Protein AF-G5E034-F1 (afdb_monomer_lite)

pLDDT: mean 92.52, std 5.66, range [58.84, 98.0]

Secondary structure (DSSP, 8-state):
----HHHHHHHHHHHHHTT--HHHHHHHHHHHH--S-HHHHHSS-HHHHHHHTT-S-SS-HHHHHHHHHHHHHHHHHHH---

Organism: NCBI:txid8362

InterPro domains:
  IPR009068 uS15/NS1, RNA-binding domain superfamily [SSF47060] (41-82)
  IPR012606 Small ribosomal subunit protein uS15, N-terminal [PF08069] (1-35)
  IPR012606 Small ribosomal subunit protein uS15, N-terminal [SM01386] (1-35)
  IPR023029 Small ribosomal subunit protein uS15, archaea/eukaryota [PTHR11885] (1-82)

Structure (mmCIF, N/CA/C/O backbone):
data_AF-G5E034-F1
#
_entry.id   AF-G5E034-F1
#
loop_
_atom_site.group_PDB
_atom_site.id
_atom_site.type_symbol
_atom_site.label_atom_id
_atom_site.label_alt_id
_atom_site.label_comp_id
_atom_site.label_asym_id
_atom_site.label_entity_id
_atom_site.label_seq_id
_atom_site.pdbx_PDB_ins_code
_atom_site.Cartn_x
_atom_site.Cartn_y
_atom_site.Cartn_z
_atom_site.occupancy
_atom_site.B_iso_or_equiv
_atom_site.auth_seq_id
_atom_site.auth_comp_id
_atom_site.auth_asym_id
_atom_site.auth_atom_id
_atom_site.pdbx_PDB_model_num
ATOM 1 N N . LEU A 1 1 ? -3.894 -0.662 23.665 1.00 58.84 1 LEU A N 1
ATOM 2 C CA . LEU A 1 1 ? -3.756 0.294 22.539 1.00 58.84 1 LEU A CA 1
ATOM 3 C C . LEU A 1 1 ? -5.001 1.171 22.510 1.00 58.84 1 LEU A C 1
ATOM 5 O O . LEU A 1 1 ? -6.084 0.614 22.589 1.00 58.84 1 LEU A O 1
ATOM 9 N N . LYS A 1 2 ? -4.857 2.502 22.454 1.00 69.19 2 LYS A N 1
ATOM 10 C CA . LYS A 1 2 ? -6.001 3.439 22.385 1.00 69.19 2 LYS A CA 1
ATOM 11 C C . LYS A 1 2 ? -6.612 3.574 20.980 1.00 69.19 2 LYS A C 1
ATOM 13 O O . LYS A 1 2 ? -7.672 4.164 20.853 1.00 69.19 2 LYS A O 1
ATOM 18 N N . LEU A 1 3 ? -5.948 3.048 19.949 1.00 79.19 3 LEU A N 1
ATOM 19 C CA . LEU A 1 3 ? -6.449 3.038 18.573 1.00 79.19 3 LEU A CA 1
ATOM 20 C C . LEU A 1 3 ? -7.484 1.929 18.396 1.00 79.19 3 LEU A C 1
ATOM 22 O O . LEU A 1 3 ? -7.189 0.761 18.669 1.00 79.19 3 LEU A O 1
ATOM 26 N N . THR A 1 4 ? -8.675 2.292 17.928 1.00 89.44 4 THR A N 1
ATOM 27 C CA . THR A 1 4 ? -9.725 1.329 17.595 1.00 89.44 4 THR A CA 1
ATOM 28 C C . THR A 1 4 ? -9.437 0.655 16.254 1.00 89.44 4 THR A C 1
ATOM 30 O O . THR A 1 4 ? -8.604 1.101 15.459 1.00 89.44 4 THR A O 1
ATOM 33 N N . SER A 1 5 ? -10.137 -0.449 15.977 1.00 89.81 5 SER A N 1
ATOM 34 C CA . SER A 1 5 ? -9.981 -1.151 14.699 1.00 89.81 5 SER A CA 1
ATOM 35 C C . SER A 1 5 ? -10.357 -0.277 13.497 1.00 89.81 5 SER A C 1
ATOM 37 O O . SER A 1 5 ? -9.787 -0.442 12.417 1.00 89.81 5 SER A O 1
ATOM 39 N N . ASP A 1 6 ? -11.283 0.664 13.686 1.00 91.75 6 ASP A N 1
ATOM 40 C CA . ASP A 1 6 ? -11.785 1.518 12.616 1.00 91.75 6 ASP A CA 1
ATOM 41 C C . ASP A 1 6 ? -10.860 2.703 12.350 1.00 91.75 6 ASP A C 1
ATOM 43 O O . ASP A 1 6 ? -10.603 2.990 11.180 1.00 91.75 6 ASP A O 1
ATOM 47 N N . ASP A 1 7 ? -10.225 3.264 13.386 1.00 92.25 7 ASP A N 1
ATOM 48 C CA . ASP A 1 7 ? -9.168 4.272 13.219 1.00 92.25 7 ASP A CA 1
ATOM 49 C C . ASP A 1 7 ? -8.030 3.733 12.341 1.00 92.25 7 ASP A C 1
ATOM 51 O O . ASP A 1 7 ? -7.569 4.385 11.402 1.00 92.25 7 ASP A O 1
ATOM 55 N N . VAL A 1 8 ? -7.602 2.489 12.595 1.00 92.56 8 VAL A N 1
ATOM 56 C CA . VAL A 1 8 ? -6.531 1.844 11.821 1.00 92.56 8 VAL A CA 1
ATOM 57 C C . VAL A 1 8 ? -6.954 1.622 10.369 1.00 92.56 8 VAL A C 1
ATOM 59 O O . VAL A 1 8 ? -6.165 1.877 9.456 1.00 92.56 8 VAL A O 1
ATOM 62 N N . LYS A 1 9 ? -8.193 1.181 10.119 1.00 93.69 9 LYS A N 1
ATOM 63 C CA . LYS A 1 9 ? -8.714 1.038 8.749 1.00 93.69 9 LYS A CA 1
ATOM 64 C C . LYS A 1 9 ? -8.763 2.387 8.037 1.00 93.69 9 LYS A C 1
ATOM 66 O O . LYS A 1 9 ? -8.376 2.469 6.873 1.00 93.69 9 LYS A O 1
ATOM 71 N N . GLU A 1 10 ? -9.204 3.445 8.712 1.00 94.12 10 GLU A N 1
ATOM 72 C CA . GLU A 1 10 ? -9.264 4.783 8.129 1.00 94.12 10 GLU A CA 1
ATOM 73 C C . GLU A 1 10 ? -7.871 5.303 7.754 1.00 94.12 10 GLU A C 1
ATOM 75 O O . GLU A 1 10 ? -7.676 5.802 6.640 1.00 94.12 10 GLU A O 1
ATOM 80 N N . GLN A 1 11 ? -6.882 5.088 8.625 1.00 93.75 11 GLN A N 1
ATOM 81 C CA . GLN A 1 11 ? -5.477 5.393 8.361 1.00 93.75 11 GLN A CA 1
ATOM 82 C C . GLN A 1 11 ? -4.965 4.649 7.117 1.00 93.75 11 GLN A C 1
ATOM 84 O O . GLN A 1 11 ? -4.358 5.258 6.234 1.00 93.75 11 GLN A O 1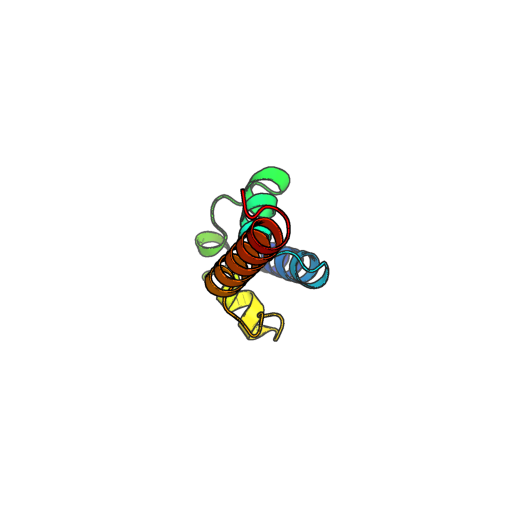
ATOM 89 N N . ILE A 1 12 ? -5.265 3.348 7.003 1.00 95.06 12 ILE A N 1
ATOM 90 C CA . ILE A 1 12 ? -4.909 2.518 5.840 1.00 95.06 12 ILE A CA 1
ATOM 91 C C . ILE A 1 12 ? -5.510 3.100 4.558 1.00 95.06 12 ILE A C 1
ATOM 93 O O . ILE A 1 12 ? -4.803 3.243 3.562 1.00 95.06 12 ILE A O 1
ATOM 97 N N . TYR A 1 13 ? -6.790 3.481 4.572 1.00 95.19 13 TYR A N 1
ATOM 98 C CA . TYR A 1 13 ? -7.447 4.054 3.396 1.00 95.19 13 TYR A CA 1
ATOM 99 C C . TYR A 1 13 ? -6.847 5.400 2.990 1.00 95.19 13 TYR A C 1
ATOM 101 O O . TYR A 1 13 ? -6.654 5.644 1.799 1.00 95.19 13 TYR A O 1
ATOM 109 N N . LYS A 1 14 ? -6.530 6.271 3.956 1.00 95.31 14 LYS A N 1
ATOM 110 C CA . LYS A 1 14 ? -5.876 7.562 3.694 1.00 95.31 14 LYS A CA 1
ATOM 111 C C . LYS A 1 14 ? -4.504 7.368 3.054 1.00 95.31 14 LYS A C 1
ATOM 113 O O . LYS A 1 14 ? -4.191 8.044 2.078 1.00 95.31 14 LYS A O 1
ATOM 118 N N . LEU A 1 15 ? -3.700 6.441 3.571 1.00 95.06 15 LEU A N 1
ATOM 119 C CA . LEU A 1 15 ? -2.364 6.162 3.042 1.00 95.06 15 LEU A CA 1
ATOM 120 C C . LEU A 1 15 ? -2.420 5.492 1.660 1.00 95.06 15 LEU A C 1
ATOM 122 O O . LEU A 1 15 ? -1.662 5.873 0.772 1.00 95.06 15 LEU A O 1
ATOM 126 N N . ALA A 1 16 ? -3.367 4.580 1.433 1.00 94.81 16 ALA A N 1
ATOM 127 C CA . ALA A 1 16 ? -3.567 3.964 0.121 1.00 94.81 16 ALA A CA 1
ATOM 128 C C . ALA A 1 16 ? -4.018 4.976 -0.942 1.00 94.81 16 ALA A C 1
ATOM 130 O O . ALA A 1 16 ? -3.506 4.962 -2.056 1.00 94.81 16 ALA A O 1
ATOM 131 N N . LYS A 1 17 ? -4.904 5.921 -0.595 1.00 93.94 17 LYS A N 1
ATOM 132 C CA . LYS A 1 17 ? -5.299 7.021 -1.496 1.00 93.94 17 LYS A CA 1
ATOM 133 C C . LYS A 1 17 ? -4.145 7.966 -1.848 1.00 93.94 17 LYS A C 1
ATOM 135 O O . LYS A 1 17 ? -4.196 8.608 -2.888 1.00 93.94 17 LYS A O 1
ATOM 140 N N . LYS A 1 18 ? -3.102 8.036 -1.013 1.00 95.00 18 LYS A N 1
ATOM 141 C CA . LYS A 1 18 ? -1.849 8.748 -1.324 1.00 95.00 18 LYS A CA 1
ATOM 142 C C . LYS A 1 18 ? -0.924 7.955 -2.261 1.00 95.00 18 LYS A C 1
ATOM 144 O O . LYS A 1 18 ? 0.158 8.436 -2.575 1.00 95.00 18 LYS A O 1
ATOM 149 N N . GLY A 1 19 ? -1.323 6.756 -2.692 1.00 91.94 19 GLY A N 1
ATOM 150 C CA . GLY A 1 19 ? -0.545 5.901 -3.590 1.00 91.94 19 GLY A CA 1
ATOM 151 C C . GLY A 1 19 ? 0.532 5.068 -2.894 1.00 91.94 19 GLY A C 1
ATOM 152 O O . GLY A 1 19 ? 1.422 4.549 -3.563 1.00 91.94 19 GLY A O 1
ATOM 153 N N . LEU A 1 20 ? 0.481 4.941 -1.564 1.00 94.56 20 LEU A N 1
ATOM 154 C CA . LEU A 1 20 ? 1.431 4.114 -0.823 1.00 94.56 20 LEU A CA 1
ATOM 155 C C . LEU A 1 20 ? 1.096 2.632 -0.966 1.00 94.56 20 LEU A C 1
ATOM 157 O O . LEU A 1 20 ? -0.072 2.234 -0.948 1.00 94.56 20 LEU A O 1
ATOM 161 N N . THR A 1 21 ? 2.133 1.805 -1.064 1.00 93.94 21 THR A N 1
ATOM 162 C CA . THR A 1 21 ? 1.961 0.359 -1.197 1.00 93.94 21 THR A CA 1
ATOM 163 C C . THR A 1 21 ? 1.560 -0.282 0.135 1.00 93.94 21 THR A C 1
ATOM 165 O O . THR A 1 21 ? 1.886 0.252 1.200 1.00 93.94 21 THR A O 1
ATOM 168 N N . PRO A 1 22 ? 0.877 -1.443 0.128 1.00 93.94 22 PRO A N 1
ATOM 169 C CA . PRO A 1 22 ? 0.526 -2.165 1.353 1.00 93.94 22 PRO A CA 1
ATOM 170 C C . PRO A 1 22 ? 1.704 -2.352 2.319 1.00 93.94 22 PRO A C 1
ATOM 172 O O . PRO A 1 22 ? 1.533 -2.191 3.530 1.00 93.94 22 PRO A O 1
ATOM 175 N N . SER A 1 23 ? 2.896 -2.642 1.790 1.00 94.12 23 SER A N 1
ATOM 176 C CA . SER A 1 23 ? 4.116 -2.787 2.589 1.00 94.12 23 SER A CA 1
ATOM 177 C C . SER A 1 23 ? 4.550 -1.467 3.236 1.00 94.12 23 SER A C 1
ATOM 179 O O . SER A 1 23 ? 4.807 -1.433 4.440 1.00 94.12 23 SER A O 1
ATOM 181 N N . GLN A 1 24 ? 4.548 -0.358 2.486 1.00 94.56 24 GLN A N 1
ATOM 182 C CA . GLN A 1 24 ? 4.854 0.978 3.019 1.00 94.56 24 GLN A CA 1
ATOM 183 C C . GLN A 1 24 ? 3.851 1.415 4.093 1.00 94.56 24 GLN A C 1
ATOM 185 O O . GLN A 1 24 ? 4.239 1.958 5.127 1.00 94.56 24 GLN A O 1
ATOM 190 N N . ILE A 1 25 ? 2.562 1.137 3.881 1.00 95.44 25 ILE A N 1
ATOM 191 C CA . ILE A 1 25 ? 1.499 1.419 4.853 1.00 95.44 25 ILE A CA 1
ATOM 192 C C . ILE A 1 25 ? 1.776 0.685 6.168 1.00 95.44 25 ILE A C 1
ATOM 194 O O . ILE A 1 25 ? 1.686 1.288 7.235 1.00 95.44 25 ILE A O 1
ATOM 198 N N . GLY A 1 26 ? 2.148 -0.597 6.105 1.00 94.38 26 GLY A N 1
ATOM 199 C CA . GLY A 1 26 ? 2.488 -1.382 7.292 1.00 94.38 26 GLY A CA 1
ATOM 200 C C . GLY A 1 26 ? 3.661 -0.797 8.082 1.00 94.38 26 GLY A C 1
ATOM 201 O O . GLY A 1 26 ? 3.593 -0.728 9.307 1.00 94.38 26 GLY A O 1
ATOM 202 N N . VAL A 1 27 ? 4.698 -0.323 7.387 1.00 95.69 27 VAL A N 1
ATOM 203 C CA . VAL A 1 27 ? 5.861 0.339 8.003 1.00 95.69 27 VAL A CA 1
ATOM 204 C C . VAL A 1 27 ? 5.448 1.633 8.711 1.00 95.69 27 VAL A C 1
ATOM 206 O O . VAL A 1 27 ? 5.756 1.806 9.884 1.00 95.69 27 VAL A O 1
ATOM 209 N N . ILE A 1 28 ? 4.662 2.496 8.062 1.00 95.44 28 ILE A N 1
ATOM 210 C CA . ILE A 1 28 ? 4.193 3.766 8.653 1.00 95.44 28 ILE A CA 1
ATOM 211 C C . ILE A 1 28 ? 3.284 3.532 9.867 1.00 95.44 28 ILE A C 1
ATOM 213 O O . ILE A 1 28 ? 3.332 4.269 10.854 1.00 95.44 28 ILE A O 1
ATOM 217 N N . LEU A 1 29 ? 2.426 2.514 9.812 1.00 93.56 29 LEU A N 1
ATOM 218 C CA . LEU A 1 29 ? 1.562 2.163 10.938 1.00 93.56 29 LEU A CA 1
ATOM 219 C C . LEU A 1 29 ? 2.370 1.668 12.138 1.00 93.56 29 LEU A C 1
ATOM 221 O O . LEU A 1 29 ? 2.045 2.013 13.273 1.00 93.56 29 LEU A O 1
ATOM 225 N N . ARG A 1 30 ? 3.439 0.911 11.898 1.00 93.62 30 ARG A N 1
ATOM 226 C CA . ARG A 1 30 ? 4.331 0.445 12.957 1.00 93.62 30 ARG A CA 1
ATOM 227 C C . ARG A 1 30 ? 5.152 1.586 13.549 1.00 93.62 30 ARG A C 1
ATOM 229 O O . ARG A 1 30 ? 5.126 1.772 14.761 1.00 93.62 30 ARG A O 1
ATOM 236 N N . ASP A 1 31 ? 5.819 2.357 12.698 1.00 94.69 31 ASP A N 1
ATOM 237 C CA . ASP A 1 31 ? 6.864 3.286 13.128 1.00 94.69 31 ASP A CA 1
ATOM 238 C C . ASP A 1 31 ? 6.284 4.634 13.594 1.00 94.69 31 ASP A C 1
ATOM 240 O O . ASP A 1 31 ? 6.789 5.224 14.544 1.00 94.69 31 ASP A O 1
ATOM 244 N N . SER A 1 32 ? 5.193 5.114 12.983 1.00 91.31 32 SER A N 1
ATOM 245 C CA . SER A 1 32 ? 4.577 6.405 13.342 1.00 91.31 32 SER A CA 1
ATOM 246 C C . SER A 1 32 ? 3.339 6.281 14.234 1.00 91.31 32 SER A C 1
ATOM 248 O O . SER A 1 32 ? 3.010 7.227 14.941 1.00 91.31 32 SER A O 1
ATOM 250 N N . HIS A 1 33 ? 2.634 5.144 14.200 1.00 89.12 33 HIS A N 1
ATOM 251 C CA . HIS A 1 33 ? 1.360 4.962 14.921 1.00 89.12 33 HIS A CA 1
ATOM 252 C C . HIS A 1 33 ? 1.419 3.872 16.000 1.00 89.12 33 HIS A C 1
ATOM 254 O O . HIS A 1 33 ? 0.421 3.631 16.680 1.00 89.12 33 HIS A O 1
ATOM 260 N N . GLY A 1 34 ? 2.562 3.196 16.167 1.00 89.25 34 GLY A N 1
ATOM 261 C CA . GLY A 1 34 ? 2.754 2.163 17.189 1.00 89.25 34 GLY A CA 1
ATOM 262 C C . GLY A 1 34 ? 1.947 0.878 16.962 1.00 89.25 34 GLY A C 1
ATOM 263 O O . GLY A 1 34 ? 1.766 0.086 17.887 1.00 89.25 34 GLY A O 1
ATOM 264 N N . VAL A 1 35 ? 1.436 0.643 15.749 1.00 90.44 35 VAL A N 1
ATOM 265 C CA . VAL A 1 35 ? 0.676 -0.566 15.405 1.00 90.44 35 VAL A CA 1
ATOM 266 C C . VAL A 1 35 ? 1.644 -1.650 14.938 1.00 90.44 35 VAL A C 1
ATOM 268 O O . VAL A 1 35 ? 1.987 -1.728 13.761 1.00 90.44 35 VAL A O 1
ATOM 271 N N . ALA A 1 36 ? 2.069 -2.521 15.856 1.00 89.19 36 ALA A N 1
ATOM 272 C CA . ALA A 1 36 ? 3.043 -3.576 15.558 1.00 89.19 36 ALA A CA 1
ATOM 273 C C . ALA A 1 36 ? 2.596 -4.515 14.421 1.00 89.19 36 ALA A C 1
ATOM 275 O O . ALA A 1 36 ? 3.371 -4.835 13.521 1.00 89.19 36 ALA A O 1
ATOM 276 N N . GLN A 1 37 ? 1.339 -4.964 14.460 1.00 91.06 37 GLN A N 1
ATOM 277 C CA . GLN A 1 37 ? 0.762 -5.882 13.478 1.00 91.06 37 GLN A CA 1
ATOM 278 C C . GLN A 1 37 ? -0.715 -5.556 13.254 1.00 91.06 37 GLN A C 1
ATOM 280 O O . GL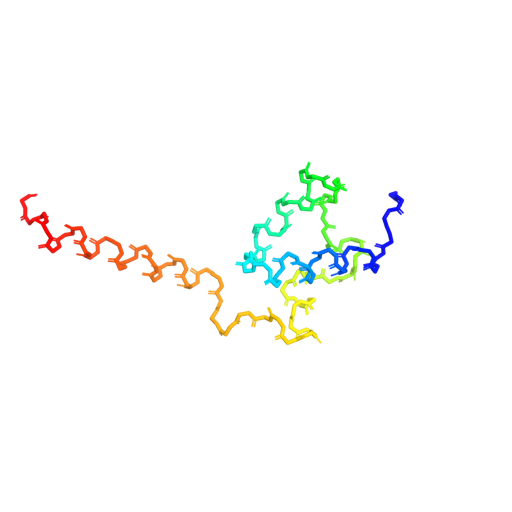N A 1 37 ? -1.564 -5.782 14.117 1.00 91.06 37 GLN A O 1
ATOM 285 N N . VAL A 1 38 ? -1.041 -5.094 12.046 1.00 92.44 38 VAL A N 1
ATOM 286 C CA . VAL A 1 38 ? -2.409 -4.707 11.652 1.00 92.44 38 VAL A CA 1
ATOM 287 C C . VAL A 1 38 ? -3.408 -5.860 11.800 1.00 92.44 38 VAL A C 1
ATOM 289 O O . VAL A 1 38 ? -4.564 -5.637 12.168 1.00 92.44 38 VAL A O 1
ATOM 292 N N . ARG A 1 39 ? -2.957 -7.103 11.576 1.00 93.38 39 ARG A N 1
ATOM 293 C CA . ARG A 1 39 ? -3.794 -8.307 11.672 1.00 93.38 39 ARG A CA 1
ATOM 294 C C . ARG A 1 39 ? -4.400 -8.493 13.063 1.00 93.38 39 ARG A C 1
ATOM 296 O O . ARG A 1 39 ? -5.551 -8.903 13.144 1.00 93.38 39 ARG A O 1
ATOM 303 N N . PHE A 1 40 ? -3.655 -8.203 14.129 1.00 91.12 40 PHE A N 1
ATOM 304 C CA . PHE A 1 40 ? -4.147 -8.410 15.495 1.00 91.12 40 PHE A CA 1
ATOM 305 C C . PHE A 1 40 ? -5.145 -7.337 15.932 1.00 91.12 40 PHE A C 1
ATOM 307 O O . PHE A 1 40 ? -5.985 -7.607 16.778 1.00 91.12 40 PHE A O 1
ATOM 314 N N . VAL A 1 41 ? -5.088 -6.147 15.331 1.00 91.56 41 VAL A N 1
ATOM 315 C CA . VAL A 1 41 ? -5.997 -5.041 15.669 1.00 91.56 41 VAL A CA 1
ATOM 316 C C . VAL A 1 41 ? -7.286 -5.092 14.847 1.00 91.56 41 VAL A C 1
ATOM 318 O O . VAL A 1 41 ? -8.366 -4.819 15.356 1.00 91.56 41 VAL A O 1
ATOM 321 N N . THR A 1 42 ? -7.188 -5.439 13.563 1.00 90.62 42 THR A N 1
ATOM 322 C CA . THR A 1 42 ? -8.313 -5.352 12.610 1.00 90.62 42 THR A CA 1
ATOM 323 C C . THR A 1 42 ? -8.886 -6.709 12.193 1.00 90.62 42 THR A C 1
ATOM 325 O O . THR A 1 42 ? -9.862 -6.758 11.446 1.00 90.62 42 THR A O 1
ATOM 328 N N . GLY A 1 43 ? -8.251 -7.816 12.593 1.00 92.50 43 GLY A N 1
ATOM 329 C CA . GLY A 1 43 ? -8.600 -9.181 12.177 1.00 92.50 43 GLY A CA 1
ATOM 330 C C . GLY A 1 43 ? -8.196 -9.539 10.740 1.00 92.50 43 GLY A C 1
ATOM 331 O O . GLY A 1 43 ? -8.207 -10.711 10.367 1.00 92.50 43 GLY A O 1
ATOM 332 N N . ASN A 1 44 ? -7.784 -8.563 9.925 1.00 94.00 44 ASN A N 1
ATOM 333 C CA . ASN A 1 44 ? -7.476 -8.745 8.509 1.00 94.00 44 ASN A CA 1
ATOM 334 C C . ASN A 1 44 ? -6.078 -8.230 8.144 1.00 94.00 44 ASN A C 1
ATOM 336 O O . ASN A 1 44 ? -5.499 -7.369 8.799 1.00 94.00 44 ASN A O 1
ATOM 340 N N . LYS A 1 45 ? -5.512 -8.769 7.058 1.00 94.31 45 LYS A N 1
ATOM 341 C CA . LYS A 1 45 ? -4.281 -8.228 6.458 1.00 94.31 45 LYS A CA 1
ATOM 342 C C . LYS A 1 45 ? -4.600 -6.955 5.663 1.00 94.31 45 LYS A C 1
ATOM 344 O O . LYS A 1 45 ? -5.677 -6.869 5.075 1.00 94.31 45 LYS A O 1
ATOM 349 N N . ILE A 1 46 ? -3.634 -6.037 5.556 1.00 93.69 46 ILE A N 1
ATOM 350 C CA . ILE A 1 46 ? -3.762 -4.753 4.829 1.00 93.69 46 ILE A CA 1
ATOM 351 C C . ILE A 1 46 ? -4.349 -4.956 3.425 1.00 93.69 46 ILE A C 1
ATOM 353 O O . ILE A 1 46 ? -5.317 -4.301 3.057 1.00 93.69 46 ILE A O 1
ATOM 357 N N . LEU A 1 47 ? -3.842 -5.934 2.670 1.00 93.69 47 LEU A N 1
ATOM 358 C CA . LEU A 1 47 ? -4.316 -6.208 1.311 1.00 93.69 47 LEU A CA 1
ATOM 359 C C . LEU A 1 47 ? -5.800 -6.620 1.251 1.00 93.69 47 LEU A C 1
ATOM 361 O O . LEU A 1 47 ? -6.496 -6.253 0.310 1.00 93.69 47 LEU A O 1
ATOM 365 N N . ARG A 1 48 ? -6.320 -7.335 2.262 1.00 94.75 48 ARG A N 1
ATOM 366 C CA . ARG A 1 48 ? -7.757 -7.666 2.342 1.00 94.75 48 ARG A CA 1
ATOM 367 C C . ARG A 1 48 ? -8.605 -6.434 2.655 1.00 94.75 48 ARG A C 1
ATOM 369 O O . ARG A 1 48 ? -9.653 -6.268 2.046 1.00 94.75 48 ARG A O 1
ATOM 376 N N . ILE A 1 49 ? -8.122 -5.569 3.548 1.00 94.50 49 ILE A N 1
ATOM 377 C CA . ILE A 1 49 ? -8.782 -4.303 3.913 1.00 94.50 49 ILE A CA 1
ATOM 378 C C . ILE A 1 49 ? -8.891 -3.382 2.687 1.00 94.50 49 ILE A C 1
ATOM 380 O O . ILE A 1 49 ? -9.931 -2.774 2.442 1.00 94.50 49 ILE A O 1
ATOM 384 N N . LEU A 1 50 ? -7.842 -3.322 1.864 1.00 94.12 50 LEU A N 1
ATOM 385 C CA . LEU A 1 50 ? -7.861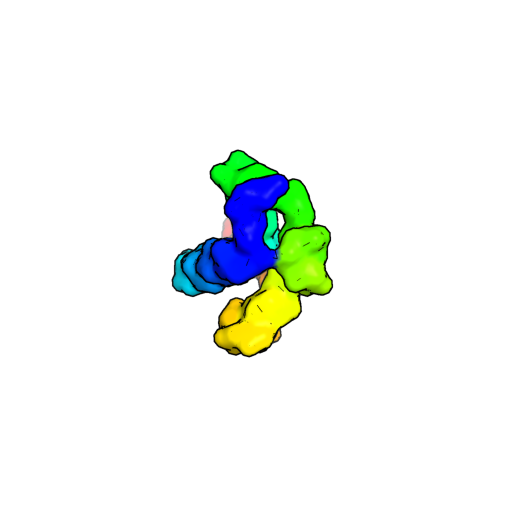 -2.557 0.615 1.00 94.12 50 LEU A CA 1
ATOM 386 C C . LEU A 1 50 ? -8.813 -3.164 -0.422 1.00 94.12 50 LEU A C 1
ATOM 388 O O . LEU A 1 50 ? -9.579 -2.424 -1.038 1.00 94.12 50 LEU A O 1
ATOM 392 N N . LYS A 1 51 ? -8.836 -4.498 -0.562 1.00 94.06 51 LYS A N 1
ATOM 393 C CA . LYS A 1 51 ? -9.773 -5.195 -1.460 1.00 94.06 51 LYS A CA 1
ATOM 394 C C . LYS A 1 51 ? -11.231 -4.914 -1.110 1.00 94.06 51 LYS A C 1
ATOM 396 O O . LYS A 1 51 ? -12.003 -4.604 -2.007 1.00 94.06 51 LYS A O 1
ATOM 401 N N . SER A 1 52 ? -11.597 -4.944 0.174 1.00 92.12 52 SER A N 1
ATOM 402 C CA . SER A 1 52 ? -12.981 -4.678 0.598 1.00 92.12 52 SER A CA 1
ATOM 403 C C . SER A 1 52 ? -13.481 -3.274 0.256 1.00 92.12 52 SER A C 1
ATOM 405 O O . SER A 1 52 ? -14.686 -3.057 0.225 1.00 92.12 52 SER A O 1
ATOM 407 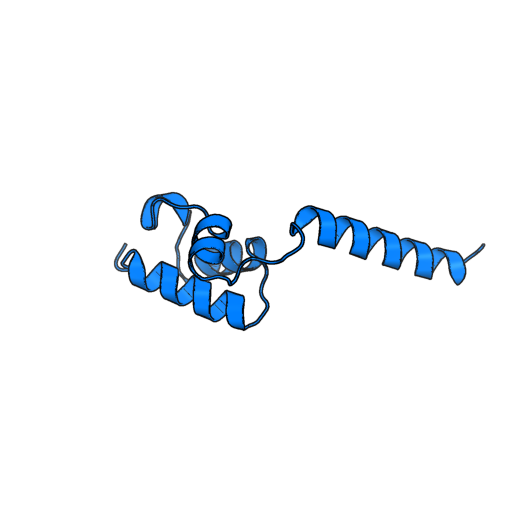N N . LYS A 1 53 ? -12.578 -2.321 -0.007 1.00 91.75 53 LYS A N 1
ATOM 408 C CA . LYS A 1 53 ? -12.922 -0.937 -0.360 1.00 91.75 53 LYS A CA 1
ATOM 409 C C . LYS A 1 53 ? -12.606 -0.582 -1.818 1.00 91.75 53 LYS A C 1
ATOM 411 O O . LYS A 1 53 ? -12.657 0.590 -2.171 1.00 91.75 53 LYS A O 1
ATOM 416 N N . GLY A 1 54 ? -12.234 -1.563 -2.645 1.00 92.12 54 GLY A N 1
ATOM 417 C CA . GLY A 1 54 ? -11.853 -1.326 -4.042 1.00 92.12 54 GLY A CA 1
ATOM 418 C C . GLY A 1 54 ? -10.576 -0.493 -4.212 1.00 92.12 54 GLY A C 1
ATOM 419 O O . GLY A 1 54 ? -10.387 0.130 -5.246 1.00 92.12 54 GLY A O 1
ATOM 420 N N . LEU A 1 55 ? -9.706 -0.455 -3.196 1.00 91.25 55 LEU A N 1
ATOM 421 C CA . LEU A 1 55 ? -8.421 0.265 -3.213 1.00 91.25 55 LEU A CA 1
ATOM 422 C C . LEU A 1 55 ? -7.230 -0.683 -3.416 1.00 91.25 55 LEU A C 1
ATOM 424 O O . LEU A 1 55 ? -6.084 -0.315 -3.158 1.00 91.25 55 LEU A O 1
ATOM 428 N N . ALA A 1 56 ? -7.495 -1.938 -3.776 1.00 89.19 56 ALA A N 1
ATOM 429 C CA . ALA A 1 56 ? -6.438 -2.896 -4.047 1.00 89.19 56 ALA A CA 1
ATOM 430 C C . ALA A 1 56 ? -5.820 -2.619 -5.423 1.00 89.19 56 ALA A C 1
ATOM 432 O O . ALA A 1 56 ? -6.559 -2.325 -6.358 1.00 89.19 56 ALA A O 1
ATOM 433 N N . PRO A 1 57 ? -4.490 -2.736 -5.558 1.00 87.81 57 PRO A N 1
ATOM 434 C CA . PRO A 1 57 ? -3.847 -2.631 -6.857 1.00 87.81 57 PRO A CA 1
ATOM 435 C C . PRO A 1 57 ? -4.241 -3.813 -7.751 1.00 87.81 57 PRO A C 1
ATOM 437 O O . PRO A 1 57 ? -4.396 -4.938 -7.264 1.00 87.81 57 PRO A O 1
ATOM 440 N N . ASP A 1 58 ? -4.341 -3.555 -9.055 1.00 89.94 58 ASP A N 1
ATOM 441 C CA . ASP A 1 58 ? -4.673 -4.573 -10.062 1.00 89.94 58 ASP A CA 1
ATOM 442 C C . ASP A 1 58 ? -3.580 -5.643 -10.175 1.00 89.94 58 ASP A C 1
ATOM 444 O O . ASP A 1 58 ? -3.860 -6.830 -10.342 1.00 89.94 58 ASP A O 1
ATOM 448 N N . LEU A 1 59 ? -2.318 -5.225 -10.031 1.00 91.38 59 LEU A N 1
ATOM 449 C CA . LEU A 1 59 ? -1.161 -6.111 -10.019 1.00 91.38 59 LEU A CA 1
ATOM 450 C C . LEU A 1 59 ? -0.641 -6.301 -8.582 1.00 91.38 59 LEU A C 1
ATOM 452 O O . LEU A 1 59 ? -0.501 -5.319 -7.846 1.00 91.38 59 LEU A O 1
ATOM 456 N N . PRO A 1 60 ? -0.287 -7.533 -8.169 1.00 92.81 60 PRO A N 1
ATOM 457 C CA . PRO A 1 60 ? 0.395 -7.770 -6.901 1.00 92.81 60 PRO A CA 1
ATOM 458 C C . PRO A 1 60 ? 1.678 -6.939 -6.764 1.00 92.81 60 PRO A C 1
ATOM 460 O O . PRO A 1 60 ? 2.475 -6.852 -7.700 1.00 92.81 60 PRO A O 1
ATOM 463 N N . GLU A 1 61 ? 1.894 -6.371 -5.574 1.00 91.94 61 GLU A N 1
ATOM 464 C CA . GLU A 1 61 ? 3.027 -5.482 -5.273 1.00 91.94 61 GLU A CA 1
ATOM 465 C C . GLU A 1 61 ? 4.382 -6.122 -5.612 1.00 91.94 61 GLU A C 1
ATOM 467 O O . GLU A 1 61 ? 5.239 -5.470 -6.209 1.00 91.94 61 GLU A O 1
ATOM 472 N N . ASP A 1 62 ? 4.561 -7.401 -5.281 1.00 93.06 62 ASP A N 1
ATOM 473 C CA . ASP A 1 62 ? 5.815 -8.121 -5.518 1.00 93.06 62 ASP A CA 1
ATOM 474 C C . ASP A 1 62 ? 6.124 -8.240 -7.016 1.00 93.06 62 ASP A C 1
ATOM 476 O O . ASP A 1 62 ? 7.237 -7.948 -7.458 1.00 93.06 62 ASP A O 1
ATOM 480 N N . LEU A 1 63 ? 5.117 -8.593 -7.823 1.00 95.38 63 LEU A N 1
ATOM 481 C CA . LEU A 1 63 ? 5.262 -8.686 -9.277 1.00 95.38 63 LEU A CA 1
ATOM 482 C C . LEU A 1 63 ? 5.543 -7.319 -9.894 1.00 95.38 63 LEU A C 1
ATOM 484 O O . LEU A 1 63 ? 6.439 -7.195 -10.730 1.00 95.38 63 LEU A O 1
ATOM 488 N N . TYR A 1 64 ? 4.831 -6.283 -9.448 1.00 95.00 64 TYR A N 1
ATOM 489 C CA . TYR A 1 64 ? 5.072 -4.917 -9.898 1.00 95.00 64 TYR A CA 1
ATOM 490 C C . TYR A 1 64 ? 6.531 -4.497 -9.670 1.00 95.00 64 TYR A C 1
ATOM 492 O O . TYR A 1 64 ? 7.175 -3.966 -10.577 1.00 95.00 64 TYR A O 1
ATOM 500 N N . HIS A 1 65 ? 7.092 -4.781 -8.492 1.00 95.81 65 HIS A N 1
ATOM 501 C CA . HIS A 1 65 ? 8.470 -4.409 -8.172 1.00 95.81 65 HIS A CA 1
ATOM 502 C C . HIS A 1 65 ? 9.516 -5.252 -8.908 1.00 95.81 65 HIS A C 1
ATOM 504 O O . HIS A 1 65 ? 10.548 -4.703 -9.306 1.00 95.81 65 HIS A O 1
ATOM 510 N N . LEU A 1 66 ? 9.255 -6.540 -9.154 1.00 97.31 66 LEU A N 1
ATOM 511 C CA . LEU A 1 66 ? 10.117 -7.369 -10.003 1.00 97.31 66 LEU A CA 1
ATOM 512 C C . LEU A 1 66 ? 10.177 -6.824 -11.434 1.00 97.31 66 LEU A C 1
ATOM 514 O O . LEU A 1 66 ? 11.270 -6.624 -11.967 1.00 97.31 66 LEU A O 1
ATOM 518 N N . ILE A 1 67 ? 9.023 -6.501 -12.025 1.00 97.00 67 ILE A N 1
ATOM 519 C CA . ILE A 1 67 ? 8.939 -5.915 -13.370 1.00 97.00 67 ILE A CA 1
ATOM 520 C C . ILE A 1 67 ? 9.646 -4.558 -13.401 1.00 97.00 67 ILE A C 1
ATOM 522 O O . ILE A 1 67 ? 10.486 -4.315 -14.269 1.00 97.00 67 ILE A O 1
ATOM 526 N N . LYS A 1 68 ? 9.379 -3.688 -12.419 1.00 96.56 68 LYS A N 1
ATOM 527 C CA . LYS A 1 68 ? 10.018 -2.369 -12.306 1.00 96.56 68 LYS A CA 1
ATOM 528 C C . LYS A 1 68 ? 11.544 -2.480 -12.260 1.00 96.56 68 LYS A C 1
ATOM 530 O O . LYS A 1 68 ? 12.233 -1.721 -12.944 1.00 96.56 68 LYS A O 1
ATOM 535 N N . LYS A 1 69 ? 12.079 -3.435 -11.490 1.00 97.69 69 LYS A N 1
ATOM 536 C CA . LYS A 1 69 ? 13.523 -3.698 -11.410 1.00 97.69 69 LYS A CA 1
ATOM 537 C C . LYS A 1 69 ? 14.074 -4.210 -12.740 1.00 97.69 69 LYS A C 1
ATOM 539 O O . LYS A 1 69 ? 15.087 -3.692 -13.202 1.00 97.69 69 LYS A O 1
ATOM 544 N N . ALA A 1 7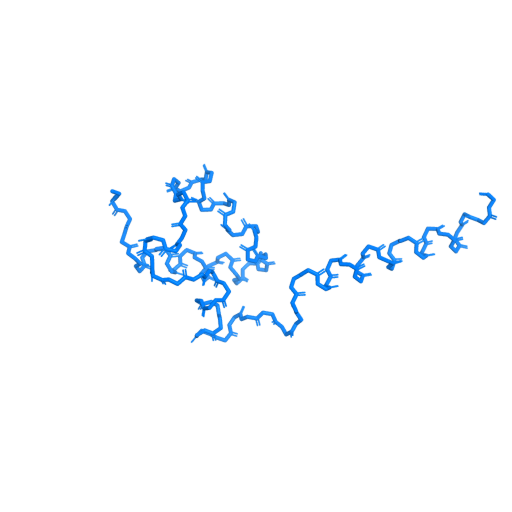0 ? 13.405 -5.170 -13.376 1.00 97.69 70 ALA A N 1
ATOM 545 C CA . ALA A 1 70 ? 13.823 -5.714 -14.667 1.00 97.69 70 ALA A CA 1
ATOM 546 C C . ALA A 1 70 ? 13.878 -4.634 -15.761 1.00 97.69 70 ALA A C 1
ATOM 548 O O . ALA A 1 70 ? 14.854 -4.557 -16.505 1.00 97.69 70 ALA A O 1
ATOM 549 N N . VAL A 1 71 ? 12.883 -3.742 -15.812 1.00 98.00 71 VAL A N 1
ATOM 550 C CA . VAL A 1 71 ? 12.861 -2.601 -16.741 1.00 98.00 71 VAL A CA 1
ATOM 551 C C . VAL A 1 71 ? 14.031 -1.649 -16.483 1.00 98.00 71 VAL A C 1
ATOM 553 O O . VAL A 1 71 ? 14.683 -1.209 -17.430 1.00 98.00 71 VAL A O 1
ATOM 556 N N . ALA A 1 72 ? 14.339 -1.351 -15.217 1.00 97.69 72 ALA A N 1
ATOM 557 C CA . ALA A 1 72 ? 15.475 -0.500 -14.866 1.00 97.69 72 ALA A CA 1
ATOM 558 C C . ALA A 1 72 ? 16.818 -1.122 -15.287 1.00 97.69 72 ALA A C 1
ATOM 560 O O . ALA A 1 72 ? 17.650 -0.433 -1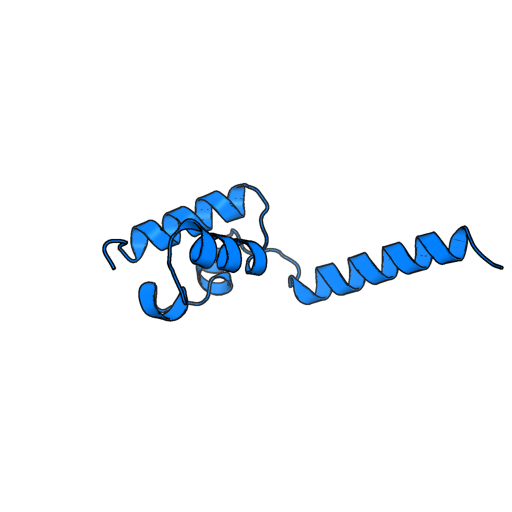5.878 1.00 97.69 72 ALA A O 1
ATOM 561 N N . VAL A 1 73 ? 17.002 -2.424 -15.043 1.00 97.12 73 VAL A N 1
ATOM 562 C CA . VAL A 1 73 ? 18.196 -3.174 -15.465 1.00 97.12 73 VAL A CA 1
ATOM 563 C C . VAL A 1 73 ? 18.320 -3.174 -16.986 1.00 97.12 73 VAL A C 1
ATOM 565 O O . VAL A 1 73 ? 19.375 -2.828 -17.509 1.00 97.12 73 VAL A O 1
ATOM 568 N N . ARG A 1 74 ? 17.238 -3.470 -17.713 1.00 96.88 74 ARG A N 1
ATOM 569 C CA . ARG A 1 74 ? 17.228 -3.439 -19.180 1.00 96.88 74 ARG A CA 1
ATOM 570 C C . ARG A 1 74 ? 17.627 -2.064 -19.719 1.00 96.88 74 ARG A C 1
ATOM 572 O O . ARG A 1 74 ? 18.517 -1.978 -20.555 1.00 96.88 74 ARG A O 1
ATOM 579 N N . LYS A 1 75 ? 17.028 -0.988 -19.197 1.00 97.12 75 LYS A N 1
ATOM 580 C CA . LYS A 1 75 ? 17.358 0.394 -19.585 1.00 97.12 75 LYS A CA 1
ATOM 581 C C . LYS A 1 75 ? 18.825 0.736 -19.312 1.00 97.12 75 LYS A C 1
ATOM 583 O O . LYS A 1 75 ? 19.435 1.481 -20.077 1.00 97.12 75 LYS A O 1
ATOM 588 N N . HIS A 1 76 ? 19.384 0.226 -18.215 1.00 97.00 76 HIS A N 1
ATOM 589 C CA . HIS A 1 76 ? 20.796 0.404 -17.892 1.00 97.00 76 HIS A CA 1
ATOM 590 C C . HIS A 1 76 ? 21.702 -0.323 -18.895 1.00 97.00 76 HIS A C 1
ATOM 592 O O . HIS A 1 76 ? 22.601 0.314 -19.441 1.00 97.00 76 HIS A O 1
ATOM 598 N N . LEU A 1 77 ? 21.427 -1.599 -19.189 1.00 96.31 77 LEU A N 1
ATOM 599 C CA . LEU A 1 77 ? 22.190 -2.415 -20.143 1.00 96.31 77 LEU A CA 1
ATOM 600 C C . LEU A 1 77 ? 22.087 -1.897 -21.586 1.00 96.31 77 LEU A C 1
ATOM 602 O O . LEU A 1 77 ? 23.051 -1.963 -22.341 1.00 96.31 77 LEU A O 1
ATOM 606 N N . GLU A 1 78 ? 20.943 -1.328 -21.978 1.00 95.25 78 GLU A N 1
ATOM 607 C CA . GLU A 1 78 ? 20.778 -0.711 -23.301 1.00 95.25 78 GLU A CA 1
ATOM 608 C C . GLU A 1 78 ? 21.731 0.476 -23.510 1.00 95.25 78 GLU A C 1
ATOM 610 O O . GLU A 1 78 ? 22.220 0.670 -24.624 1.00 95.25 78 GLU A O 1
ATOM 615 N N . ARG A 1 79 ? 22.011 1.241 -22.443 1.00 95.19 79 ARG A N 1
ATOM 616 C CA . ARG A 1 79 ? 22.900 2.416 -22.453 1.00 95.19 79 ARG A CA 1
ATOM 617 C C . ARG A 1 79 ? 24.365 2.068 -22.182 1.00 95.19 79 ARG A C 1
ATOM 619 O O . ARG A 1 79 ? 25.244 2.745 -22.700 1.00 95.19 79 ARG A O 1
ATOM 626 N N . ASN A 1 80 ? 24.620 1.035 -21.382 1.00 94.06 80 ASN A N 1
ATOM 627 C CA . ASN A 1 80 ? 25.952 0.622 -20.942 1.00 94.06 80 ASN A CA 1
ATOM 628 C C . ASN A 1 80 ? 26.200 -0.816 -21.409 1.00 94.06 80 ASN A C 1
ATOM 630 O O . ASN A 1 80 ? 25.953 -1.769 -20.678 1.00 94.06 80 ASN A O 1
ATOM 634 N N . ARG A 1 81 ? 26.631 -0.956 -22.668 1.00 88.19 81 ARG A N 1
ATOM 635 C CA . ARG A 1 81 ? 26.899 -2.255 -23.316 1.00 88.19 81 ARG A CA 1
ATOM 636 C C . ARG A 1 81 ? 28.344 -2.746 -23.156 1.00 88.19 81 ARG A C 1
ATOM 638 O O . ARG A 1 81 ? 28.702 -3.744 -23.774 1.00 88.19 81 ARG A O 1
ATOM 645 N N . LYS A 1 82 ? 29.170 -2.001 -22.421 1.00 77.94 82 LYS A N 1
ATOM 646 C CA . LYS A 1 82 ? 30.563 -2.340 -22.121 1.00 77.94 82 LYS A CA 1
ATOM 647 C C . LYS A 1 82 ? 30.663 -2.909 -20.720 1.00 77.94 82 LYS A C 1
ATOM 649 O O . LYS A 1 82 ? 29.951 -2.367 -19.846 1.00 77.94 82 LYS A O 1
#

Sequence (82 aa):
LKLTSDDVKEQIYKLAKKGLTPSQIGVILRDSHGVAQVRFVTGNKILRILKSKGLAPDLPEDLYHLIKKAVAVRKHLERNRK

Radius of gyration: 16.47 Å; chains: 1; bounding box: 44×18×46 Å

Foldseek 3Di:
DPDALVNLLVQLVVCLVVVDDLVRSQVCCCPVVVCPANCVRNVDRSQVSCVVVVSHDPDDPVVVVVVVVVVVVVVVCVVVVD